Protein AF-A0A1E3BLQ1-F1 (afdb_monomer_lite)

Structure (mmCIF, N/CA/C/O backbone):
data_AF-A0A1E3BLQ1-F1
#
_entry.id   AF-A0A1E3BLQ1-F1
#
loop_
_atom_site.group_PDB
_atom_site.id
_atom_site.type_symbol
_atom_site.label_atom_id
_atom_site.label_alt_id
_atom_site.label_comp_id
_atom_site.label_asym_id
_atom_site.label_entity_id
_atom_site.label_seq_id
_atom_site.pdbx_PDB_ins_code
_atom_site.Cartn_x
_atom_site.Cartn_y
_atom_site.Cartn_z
_atom_site.occupancy
_atom_site.B_iso_or_equiv
_atom_site.auth_seq_id
_atom_site.auth_comp_id
_atom_site.auth_asym_id
_atom_site.auth_atom_id
_atom_site.pdbx_PDB_model_num
ATOM 1 N N . MET A 1 1 ? 0.769 -2.196 45.926 1.00 63.59 1 MET A N 1
ATOM 2 C CA . MET A 1 1 ? 0.056 -3.410 45.481 1.00 63.59 1 MET A CA 1
ATOM 3 C C . MET A 1 1 ? -1.020 -2.966 44.520 1.00 63.59 1 MET A C 1
ATOM 5 O O . MET A 1 1 ? -1.690 -1.983 44.811 1.00 63.59 1 MET A O 1
ATOM 9 N N . VAL A 1 2 ? -1.102 -3.602 43.358 1.00 68.38 2 VAL A N 1
ATOM 10 C CA . VAL A 1 2 ? -2.196 -3.360 42.417 1.00 68.38 2 VAL A CA 1
ATOM 11 C C . VAL A 1 2 ? -3.443 -4.013 43.009 1.00 68.38 2 VAL A C 1
ATOM 13 O O . VAL A 1 2 ? -3.385 -5.164 43.426 1.00 68.38 2 VAL A O 1
ATOM 16 N N . ASP A 1 3 ? -4.526 -3.250 43.122 1.00 84.12 3 ASP A N 1
ATOM 17 C CA . ASP A 1 3 ? -5.807 -3.746 43.621 1.00 84.12 3 ASP A CA 1
ATOM 18 C C . ASP A 1 3 ? -6.523 -4.492 42.488 1.00 84.12 3 ASP A C 1
ATOM 20 O O . ASP A 1 3 ? -7.140 -3.884 41.609 1.00 84.12 3 ASP A O 1
ATOM 24 N N . GLU A 1 4 ? -6.363 -5.815 42.476 1.00 85.19 4 GLU A N 1
ATOM 25 C CA . GLU A 1 4 ? -6.921 -6.707 41.456 1.00 85.19 4 GLU A CA 1
ATOM 26 C C . GLU A 1 4 ? -8.449 -6.600 41.365 1.00 85.19 4 GLU A C 1
ATOM 28 O O . GLU A 1 4 ? -8.993 -6.621 40.2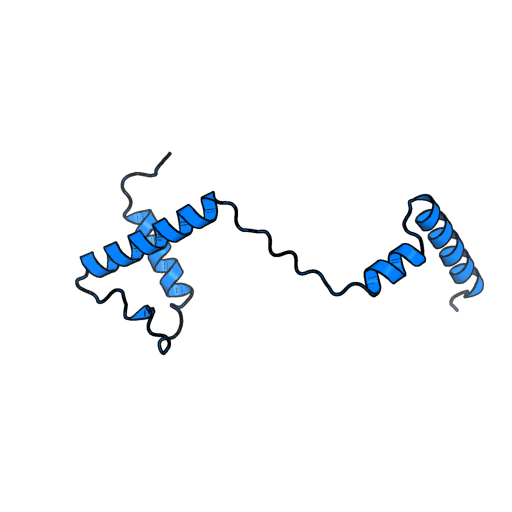62 1.00 85.19 4 GLU A O 1
ATOM 33 N N . GLY A 1 5 ? -9.142 -6.375 42.489 1.00 88.62 5 GLY A N 1
ATOM 34 C CA . GLY A 1 5 ? -10.599 -6.227 42.509 1.00 88.62 5 GLY A C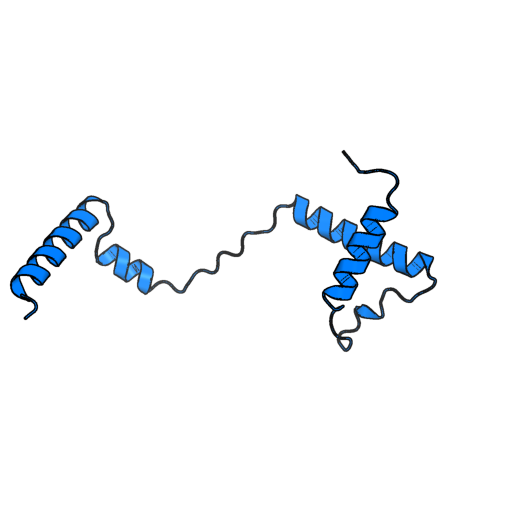A 1
ATOM 35 C C . GLY A 1 5 ? -11.064 -4.966 41.781 1.00 88.62 5 GLY A C 1
ATOM 36 O O . GLY A 1 5 ? -12.015 -5.000 40.998 1.00 88.62 5 GLY A O 1
ATOM 37 N N . ARG A 1 6 ? -10.341 -3.855 41.964 1.00 89.31 6 ARG A N 1
ATOM 38 C CA . ARG A 1 6 ? -10.603 -2.605 41.237 1.00 89.31 6 ARG A CA 1
ATOM 39 C C . ARG A 1 6 ? -10.328 -2.740 39.739 1.00 89.31 6 ARG A C 1
ATOM 41 O O . ARG A 1 6 ? -11.067 -2.183 38.928 1.00 89.31 6 ARG A O 1
ATOM 48 N N . LEU A 1 7 ? -9.266 -3.451 39.360 1.00 89.81 7 LEU A N 1
ATOM 49 C CA . LEU A 1 7 ? -8.972 -3.698 37.948 1.00 89.81 7 LEU A CA 1
ATOM 50 C C . LEU A 1 7 ? -10.054 -4.548 37.284 1.00 89.81 7 LEU A C 1
ATOM 52 O O . LEU A 1 7 ? -10.451 -4.251 36.161 1.00 89.81 7 LEU A O 1
ATOM 56 N N . GLN A 1 8 ? -10.563 -5.558 37.982 1.00 90.88 8 GLN A N 1
ATOM 57 C CA . GLN A 1 8 ? -11.589 -6.445 37.448 1.00 90.88 8 GLN A CA 1
ATOM 58 C C . GLN A 1 8 ? -12.903 -5.703 37.165 1.00 90.88 8 GLN A C 1
ATOM 60 O O . GLN A 1 8 ? -13.468 -5.853 36.084 1.00 90.88 8 GLN A O 1
ATOM 65 N N . GLN A 1 9 ? -13.316 -4.801 38.061 1.00 91.44 9 GLN A N 1
ATOM 66 C CA . GLN A 1 9 ? -14.481 -3.933 37.836 1.00 91.44 9 GLN A CA 1
ATOM 67 C C . GLN A 1 9 ? -14.315 -3.015 36.617 1.00 91.44 9 GLN A C 1
ATOM 69 O O . GLN A 1 9 ? -15.251 -2.840 35.839 1.00 91.44 9 GLN A O 1
ATOM 74 N N . LEU A 1 10 ? -13.118 -2.451 36.418 1.00 91.94 10 LEU A N 1
ATOM 75 C CA . LEU A 1 10 ? -12.828 -1.613 35.250 1.00 91.94 10 LEU A CA 1
ATOM 76 C C . LEU A 1 10 ? -12.917 -2.403 33.940 1.00 91.94 10 LEU A C 1
ATOM 78 O O . LEU A 1 10 ? -13.413 -1.877 32.944 1.00 91.94 10 LEU A O 1
ATOM 82 N N . VAL A 1 11 ? -12.459 -3.659 33.931 1.00 88.69 11 VAL A N 1
ATOM 83 C CA . VAL A 1 11 ? -12.577 -4.529 32.753 1.00 88.69 11 VAL A CA 1
ATOM 84 C C . VAL A 1 11 ? -14.044 -4.820 32.442 1.00 88.69 11 VAL A C 1
ATOM 86 O O . VAL A 1 11 ? -14.451 -4.688 31.288 1.00 88.69 11 VAL A O 1
ATOM 89 N N . GLU A 1 12 ? -14.852 -5.157 33.447 1.00 90.00 12 GLU A N 1
ATOM 90 C CA . GLU A 1 12 ? -16.285 -5.430 33.265 1.00 90.00 12 GLU A CA 1
ATOM 91 C C . GLU A 1 12 ? -17.043 -4.208 32.725 1.00 90.00 12 GLU A C 1
ATOM 93 O O . GLU A 1 12 ? -17.854 -4.324 31.800 1.00 90.00 12 GLU A O 1
ATOM 98 N N . GLU A 1 13 ? -16.749 -3.014 33.244 1.00 91.81 13 GLU A N 1
ATOM 99 C CA . GLU A 1 13 ? -17.366 -1.773 32.774 1.00 91.81 13 GLU A CA 1
ATOM 100 C C . GLU A 1 13 ? -16.995 -1.470 31.314 1.00 91.81 13 GLU A C 1
ATOM 102 O O . GLU A 1 13 ? -17.870 -1.161 30.498 1.00 91.81 13 GLU A O 1
ATOM 107 N N . GLN A 1 14 ? -15.717 -1.626 30.952 1.00 87.88 14 GLN A N 1
ATOM 108 C CA . GLN A 1 14 ? -15.259 -1.435 29.575 1.00 87.88 14 GLN A CA 1
ATOM 109 C C . GLN A 1 14 ? -15.864 -2.457 28.613 1.00 87.88 14 GLN A C 1
ATOM 111 O O . GLN A 1 14 ? -16.281 -2.084 27.516 1.00 87.88 14 GLN A O 1
ATOM 116 N N . GLN A 1 15 ? -15.969 -3.725 29.017 1.00 87.69 15 GLN A N 1
ATOM 117 C CA . GLN A 1 15 ? -16.622 -4.760 28.213 1.00 87.69 15 GLN A CA 1
ATOM 118 C C . GLN A 1 15 ? -18.098 -4.432 27.973 1.00 87.69 15 GLN A C 1
ATOM 120 O O . GLN A 1 15 ? -18.584 -4.578 26.849 1.00 87.69 15 GLN A O 1
ATOM 125 N N . ARG A 1 16 ? -18.807 -3.925 28.989 1.00 89.19 16 ARG A N 1
ATOM 126 C CA . ARG A 1 16 ? -20.210 -3.513 28.850 1.00 89.19 16 ARG A CA 1
ATOM 127 C C . ARG A 1 16 ? -20.371 -2.348 27.872 1.00 89.19 16 ARG A C 1
ATOM 129 O O . ARG A 1 16 ? -21.271 -2.381 27.035 1.00 89.19 16 ARG A O 1
ATOM 136 N N . LEU A 1 17 ? -19.501 -1.341 27.963 1.00 89.31 17 LEU A N 1
ATOM 137 C CA . LEU A 1 17 ? -19.495 -0.188 27.055 1.00 89.31 17 LEU A CA 1
ATOM 138 C C . LEU A 1 17 ? -19.140 -0.589 25.616 1.00 89.31 17 LEU A C 1
ATOM 140 O O . LEU A 1 17 ? -19.776 -0.139 24.665 1.00 89.31 17 LEU A O 1
ATOM 144 N N . ALA A 1 18 ? -18.158 -1.473 25.440 1.00 83.44 18 ALA A N 1
ATOM 145 C CA . ALA A 1 18 ? -17.802 -2.005 24.130 1.00 83.44 18 ALA A CA 1
ATOM 146 C C . ALA A 1 18 ? -18.980 -2.776 23.509 1.00 83.44 18 ALA A C 1
ATOM 148 O O . ALA A 1 18 ? -19.335 -2.545 22.349 1.00 83.44 18 ALA A O 1
ATOM 149 N N . ALA A 1 19 ? -19.652 -3.619 24.299 1.00 86.81 19 ALA A N 1
ATOM 150 C CA . ALA A 1 19 ? -20.822 -4.370 23.861 1.00 86.81 19 ALA A CA 1
ATOM 151 C C . ALA A 1 19 ? -21.989 -3.458 23.443 1.00 86.81 19 ALA A C 1
ATOM 153 O O . ALA A 1 19 ? -22.606 -3.718 22.409 1.00 86.81 19 ALA A O 1
ATOM 154 N N . SER A 1 20 ? -22.258 -2.355 24.158 1.00 87.62 20 SER A N 1
ATOM 155 C CA . SER A 1 20 ? -23.309 -1.402 23.757 1.00 87.62 20 SER A CA 1
ATOM 156 C C . SER A 1 20 ? -23.002 -0.664 22.449 1.00 87.62 20 SER A C 1
ATOM 158 O O . SER A 1 20 ? -23.913 -0.130 21.824 1.00 87.62 20 SER A O 1
ATOM 160 N N . HIS A 1 21 ? -21.742 -0.662 22.007 1.00 84.62 21 HIS A N 1
ATOM 161 C CA . HIS A 1 21 ? -21.298 -0.075 20.740 1.00 84.62 21 HIS A CA 1
ATOM 162 C C . HIS A 1 21 ? -21.111 -1.136 19.637 1.00 84.62 21 HIS A C 1
ATOM 164 O O . HIS A 1 21 ? -20.600 -0.824 18.563 1.00 84.62 21 HIS A O 1
ATOM 170 N N . GLY A 1 22 ? -21.509 -2.392 19.884 1.00 83.06 22 GLY A N 1
ATOM 171 C CA . GLY A 1 22 ? -21.394 -3.499 18.927 1.00 83.06 22 GLY A CA 1
ATOM 172 C C . GLY A 1 22 ? -20.016 -4.171 18.878 1.00 83.06 22 GLY A C 1
ATOM 173 O O . GLY A 1 22 ? -19.812 -5.084 18.080 1.00 83.06 22 GLY A O 1
ATOM 174 N N . PHE A 1 23 ? -19.081 -3.776 19.745 1.00 82.75 23 PHE A N 1
ATOM 175 C CA . PHE A 1 23 ? -17.770 -4.412 19.908 1.00 82.75 23 PHE A CA 1
ATOM 176 C C . PHE A 1 23 ? -17.851 -5.529 20.953 1.00 82.75 23 PHE A C 1
ATOM 178 O O . PHE A 1 23 ? -17.230 -5.469 22.011 1.00 82.75 23 PHE A O 1
ATOM 185 N N . THR A 1 24 ? -18.676 -6.535 20.674 1.00 86.56 24 THR A N 1
ATOM 186 C CA . THR A 1 24 ? -18.860 -7.684 21.567 1.00 86.56 24 THR A CA 1
ATOM 187 C C . THR A 1 24 ? -17.628 -8.594 21.568 1.00 86.56 24 THR A C 1
ATOM 189 O O . THR A 1 24 ? -16.839 -8.602 20.621 1.00 86.56 24 THR A O 1
ATOM 192 N N . ILE A 1 25 ? -17.486 -9.412 22.613 1.00 80.94 25 ILE A N 1
ATOM 193 C CA . ILE A 1 25 ? -16.442 -10.448 22.688 1.00 80.94 25 ILE A CA 1
ATOM 194 C C . ILE A 1 25 ? -16.535 -11.393 21.478 1.00 80.94 25 ILE A C 1
ATOM 196 O O . ILE A 1 25 ? -15.522 -11.717 20.869 1.00 80.94 25 ILE A O 1
ATOM 200 N N . ASP A 1 26 ? -17.747 -11.750 21.044 1.00 83.44 26 ASP A N 1
ATOM 201 C CA . ASP A 1 26 ? -17.947 -12.570 19.842 1.00 83.44 26 ASP A CA 1
ATOM 202 C C . ASP A 1 26 ? -17.432 -11.888 18.568 1.00 83.44 26 ASP A C 1
ATOM 204 O O . ASP A 1 26 ? -16.848 -12.541 17.701 1.00 83.44 26 ASP A O 1
ATOM 208 N N . TYR A 1 27 ? -17.607 -10.567 18.449 1.00 79.69 27 TYR A N 1
ATOM 209 C CA . TYR A 1 27 ? -17.048 -9.790 17.344 1.00 79.69 27 TYR A CA 1
ATOM 210 C C . TYR A 1 27 ? -15.512 -9.793 17.372 1.00 79.69 27 TYR A C 1
ATOM 212 O O . TYR A 1 27 ? -14.886 -9.947 16.321 1.00 79.69 27 TYR A O 1
ATOM 220 N N . GLN A 1 28 ? -14.906 -9.673 18.557 1.00 77.38 28 GLN A N 1
ATOM 221 C CA . GLN A 1 28 ? -13.451 -9.729 18.736 1.00 77.38 28 GLN A CA 1
ATOM 222 C C . GLN A 1 28 ? -12.901 -11.119 18.397 1.00 77.38 28 GLN A C 1
ATOM 224 O O . GLN A 1 28 ? -12.042 -11.231 17.526 1.00 77.38 28 GLN A O 1
ATOM 229 N N . ASN A 1 29 ? -13.489 -12.182 18.948 1.00 84.12 29 ASN A N 1
ATOM 230 C CA . ASN A 1 29 ? -13.122 -13.570 18.652 1.00 84.12 29 ASN A CA 1
ATOM 231 C C . ASN A 1 29 ? -13.242 -13.887 17.151 1.00 84.12 29 ASN A C 1
ATOM 233 O O . ASN A 1 29 ? -12.394 -14.558 16.557 1.00 84.12 29 ASN A O 1
ATOM 237 N N . LYS A 1 30 ? -14.288 -13.371 16.493 1.00 82.69 30 LYS A N 1
ATOM 238 C CA . LYS A 1 30 ? -14.472 -13.515 15.043 1.00 82.69 30 LYS A CA 1
ATOM 239 C C . LYS A 1 30 ? -13.416 -12.751 14.238 1.00 82.69 30 LYS A C 1
ATOM 241 O O . LYS A 1 30 ? -13.023 -13.216 13.174 1.00 82.69 30 LYS A O 1
ATOM 246 N N . ARG A 1 31 ? -12.963 -11.588 14.712 1.00 74.94 31 ARG A N 1
ATOM 247 C CA . ARG A 1 31 ? -11.882 -10.815 14.078 1.00 74.94 31 ARG A CA 1
ATOM 248 C C . ARG A 1 31 ? -10.518 -11.473 14.269 1.00 74.94 31 ARG A C 1
ATOM 250 O O . ARG A 1 31 ? -9.750 -11.499 13.319 1.00 74.94 31 ARG A O 1
ATOM 257 N N . GLU A 1 32 ? -10.241 -12.022 15.447 1.00 76.75 32 GLU A N 1
ATOM 258 C CA . GLU A 1 32 ? -8.977 -12.707 15.754 1.00 76.75 32 GLU A CA 1
ATOM 259 C C . GLU A 1 32 ? -8.840 -14.051 15.026 1.00 76.75 32 GLU A C 1
ATOM 261 O O . GLU A 1 32 ? -7.745 -14.431 14.622 1.00 76.75 32 GLU A O 1
ATOM 266 N N . SER A 1 33 ? -9.956 -14.752 14.802 1.00 78.50 33 SER A N 1
ATOM 267 C CA . SER A 1 33 ? -9.987 -15.992 14.009 1.00 78.50 33 SER A CA 1
ATOM 268 C C . SER A 1 33 ? -9.928 -15.763 12.494 1.00 78.50 33 SER A C 1
ATOM 270 O O . SER A 1 33 ? -9.689 -16.709 11.739 1.00 78.50 33 SER A O 1
ATOM 272 N N . GLN A 1 34 ? -10.125 -14.529 12.020 1.00 74.38 34 GLN A N 1
ATOM 273 C CA . GLN A 1 34 ? -9.926 -14.188 10.615 1.00 74.38 34 GLN A CA 1
ATOM 274 C C . GLN A 1 34 ? -8.433 -14.012 10.333 1.00 74.38 34 GLN A C 1
ATOM 276 O O . GLN A 1 34 ? -7.754 -13.205 10.962 1.00 74.38 34 GLN A O 1
ATOM 281 N N . ALA A 1 35 ? -7.920 -14.732 9.333 1.00 66.88 35 ALA A N 1
ATOM 282 C CA . ALA A 1 35 ? -6.592 -14.456 8.800 1.00 66.88 35 ALA A CA 1
ATOM 283 C C . ALA A 1 35 ? -6.510 -12.983 8.371 1.00 66.88 35 ALA A C 1
ATOM 285 O O . ALA A 1 35 ? -7.466 -12.457 7.795 1.00 66.88 35 ALA A O 1
ATOM 286 N N . ASN A 1 36 ? -5.371 -12.331 8.631 1.00 62.97 36 ASN A N 1
ATOM 287 C CA . ASN A 1 36 ? -5.123 -10.959 8.195 1.00 62.97 36 ASN A CA 1
ATOM 288 C C . ASN A 1 36 ? -5.384 -10.845 6.689 1.00 62.97 36 ASN A C 1
ATOM 290 O O . ASN A 1 36 ? -4.554 -11.244 5.870 1.00 62.97 36 ASN A O 1
ATOM 294 N N . VAL A 1 37 ? -6.537 -10.286 6.320 1.00 59.12 37 VAL A N 1
ATOM 295 C CA . VAL A 1 37 ? -6.837 -9.968 4.930 1.00 59.12 37 VAL A CA 1
ATOM 296 C C . VAL A 1 37 ? -5.921 -8.806 4.570 1.00 59.12 37 VAL A C 1
ATOM 298 O O . VAL A 1 37 ? -6.191 -7.652 4.904 1.00 59.12 37 VAL A O 1
ATOM 301 N N . ARG A 1 38 ? -4.788 -9.107 3.926 1.00 55.28 38 ARG A N 1
ATOM 302 C CA . ARG A 1 38 ? -3.989 -8.096 3.231 1.00 55.28 38 ARG A CA 1
ATOM 303 C C . ARG A 1 38 ? -4.850 -7.555 2.094 1.00 55.28 38 ARG A C 1
ATOM 305 O O . ARG A 1 38 ? -4.845 -8.083 0.988 1.00 55.28 38 ARG A O 1
ATOM 312 N N . CYS A 1 39 ? -5.604 -6.502 2.378 1.00 48.94 39 CYS A N 1
ATOM 313 C CA . CYS A 1 39 ? -6.236 -5.698 1.349 1.00 48.94 39 CYS A CA 1
ATOM 314 C C . CYS A 1 39 ? -5.129 -4.912 0.644 1.00 48.94 39 CYS A C 1
ATOM 316 O O . CYS A 1 39 ? -4.776 -3.807 1.060 1.00 48.94 39 CYS A O 1
ATOM 318 N N . TYR A 1 40 ? -4.542 -5.487 -0.405 1.00 53.06 40 TYR A N 1
ATOM 319 C CA . TYR A 1 40 ? -3.834 -4.672 -1.381 1.00 53.06 40 TYR A CA 1
ATOM 320 C C . TYR A 1 40 ? -4.881 -3.747 -1.995 1.00 53.06 40 TYR A C 1
ATOM 322 O O . TYR A 1 40 ? -5.887 -4.218 -2.522 1.00 53.06 40 TYR A O 1
ATOM 330 N N . LYS A 1 41 ? -4.698 -2.430 -1.857 1.00 55.72 41 LYS A N 1
ATOM 331 C CA . LYS A 1 41 ? -5.518 -1.488 -2.616 1.00 55.72 41 LYS A CA 1
ATOM 332 C C . LYS A 1 41 ? -5.255 -1.794 -4.083 1.00 55.72 41 LYS A C 1
ATOM 334 O O . LYS A 1 41 ? -4.112 -1.672 -4.522 1.00 55.72 41 LYS A O 1
ATOM 339 N N . GLU A 1 42 ? -6.287 -2.230 -4.795 1.00 60.41 42 GLU A N 1
ATOM 340 C CA . GLU A 1 42 ? -6.242 -2.312 -6.247 1.00 60.41 42 GLU A CA 1
ATOM 341 C C . GLU A 1 42 ? -5.782 -0.945 -6.758 1.00 60.41 42 GLU A C 1
ATOM 343 O O . GLU A 1 42 ? -6.258 0.100 -6.293 1.00 60.41 42 GLU A O 1
ATOM 348 N N . LEU A 1 43 ? -4.746 -0.945 -7.596 1.00 61.50 43 LEU A N 1
ATOM 349 C CA . LEU A 1 43 ? -4.201 0.303 -8.100 1.00 61.50 43 LEU A CA 1
ATOM 350 C C . LEU A 1 43 ? -5.301 0.993 -8.906 1.00 61.50 43 LEU A C 1
ATOM 352 O O . LEU A 1 43 ? -6.015 0.359 -9.679 1.00 61.50 43 LEU A O 1
ATOM 356 N N . ALA A 1 44 ? -5.462 2.300 -8.710 1.00 64.88 44 ALA A N 1
ATOM 357 C CA . ALA A 1 44 ? -6.392 3.059 -9.533 1.00 64.88 44 ALA A CA 1
ATOM 358 C C . ALA A 1 44 ? -6.004 2.898 -11.021 1.00 64.88 44 ALA A C 1
ATOM 360 O O . ALA A 1 44 ? -4.806 2.877 -11.315 1.00 64.88 44 ALA A O 1
ATOM 361 N N . PRO A 1 45 ? -6.967 2.848 -11.961 1.00 65.94 45 PRO A N 1
ATOM 362 C CA . PRO A 1 45 ? -6.693 2.732 -13.399 1.00 65.94 45 PRO A CA 1
ATOM 363 C C . PRO A 1 45 ? -5.634 3.722 -13.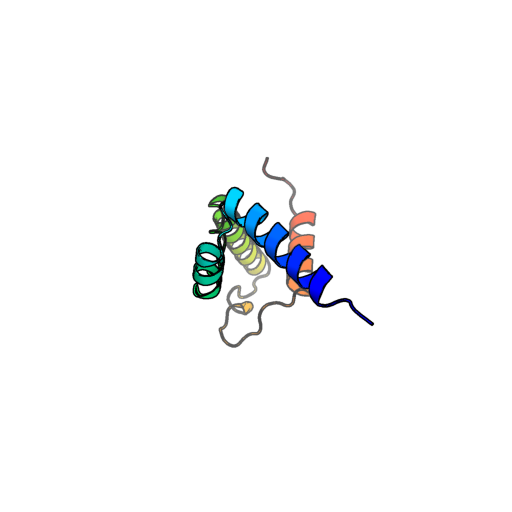907 1.00 65.94 45 PRO A C 1
ATOM 365 O O . PRO A 1 45 ? -4.701 3.350 -14.610 1.00 65.94 45 PRO A O 1
ATOM 368 N N . THR A 1 46 ? -5.687 4.966 -13.428 1.00 68.50 46 THR A N 1
ATOM 369 C CA . THR A 1 46 ? -4.723 6.028 -13.758 1.00 68.50 46 THR A CA 1
ATOM 370 C C . THR A 1 46 ? -3.286 5.709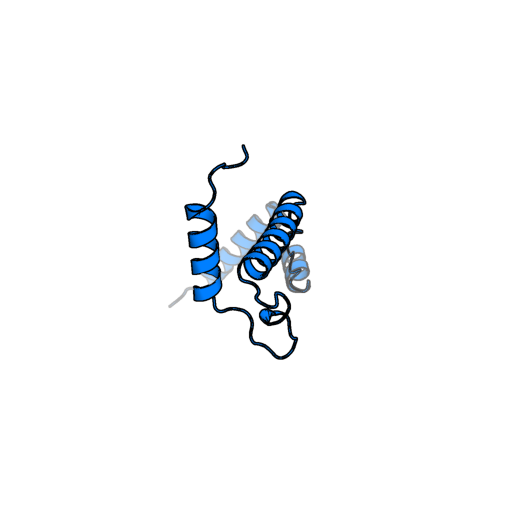 -13.324 1.00 68.50 46 THR A C 1
ATOM 372 O O . THR A 1 46 ? -2.327 6.254 -13.866 1.00 68.50 46 THR A O 1
ATOM 375 N N . THR A 1 47 ? -3.104 4.855 -12.318 1.00 61.94 47 THR A N 1
ATOM 376 C CA . THR A 1 47 ? -1.781 4.398 -11.884 1.00 61.94 47 THR A CA 1
ATOM 377 C C . THR A 1 47 ? -1.209 3.373 -12.862 1.00 61.94 47 THR A C 1
ATOM 379 O O . THR A 1 47 ? -0.019 3.447 -13.152 1.00 61.94 47 THR A O 1
ATOM 382 N N . TYR A 1 48 ? -2.038 2.493 -13.437 1.00 70.12 48 TYR A N 1
ATOM 383 C CA . TYR A 1 48 ? -1.613 1.583 -14.509 1.00 70.12 48 TYR A CA 1
ATOM 384 C C . TYR A 1 48 ? -1.160 2.361 -15.749 1.00 70.12 48 TYR A C 1
ATOM 386 O O . TYR A 1 48 ? -0.033 2.177 -16.195 1.00 70.12 48 TYR A O 1
ATOM 394 N N . GLU A 1 49 ? -1.948 3.342 -16.200 1.00 72.38 49 GLU A N 1
ATOM 395 C CA . GLU A 1 49 ? -1.581 4.205 -17.337 1.00 72.38 49 GLU A CA 1
ATOM 396 C C . GLU A 1 49 ? -0.253 4.951 -17.112 1.00 72.38 49 GLU A C 1
ATOM 398 O O . GLU A 1 49 ? 0.548 5.133 -18.031 1.00 72.38 49 GLU A O 1
ATOM 403 N N . LYS A 1 50 ? 0.017 5.383 -15.871 1.00 68.38 50 LYS A N 1
ATOM 404 C CA . LYS A 1 50 ? 1.298 6.008 -15.507 1.00 68.38 50 LYS A CA 1
ATOM 405 C C . LYS A 1 50 ? 2.465 5.026 -15.579 1.00 68.38 50 LYS A C 1
ATOM 407 O O . LYS A 1 50 ? 3.550 5.436 -15.991 1.00 68.38 50 LYS A O 1
ATOM 412 N N . HIS A 1 51 ? 2.264 3.776 -15.166 1.00 70.81 51 HIS A N 1
ATOM 413 C CA . HIS A 1 51 ? 3.287 2.737 -15.255 1.00 70.81 51 HIS A CA 1
ATOM 414 C C . HIS A 1 51 ? 3.580 2.368 -16.708 1.00 70.81 51 HIS A C 1
ATOM 416 O O . HIS A 1 51 ? 4.748 2.383 -17.093 1.00 70.81 51 HIS A O 1
ATOM 422 N N . ASP A 1 52 ? 2.549 2.158 -17.523 1.00 72.19 52 ASP A N 1
ATOM 423 C CA . ASP A 1 52 ? 2.700 1.846 -18.948 1.00 72.19 52 ASP A CA 1
ATOM 424 C C . ASP A 1 52 ? 3.465 2.960 -19.666 1.00 72.19 52 ASP A C 1
ATOM 426 O O . ASP A 1 52 ? 4.479 2.723 -20.324 1.00 72.19 52 ASP A O 1
ATOM 430 N N . ARG A 1 53 ? 3.084 4.217 -19.410 1.00 72.81 53 ARG A N 1
ATOM 431 C CA . ARG A 1 53 ? 3.800 5.376 -19.944 1.00 72.81 53 ARG A CA 1
ATOM 432 C C . ARG A 1 53 ? 5.250 5.438 -19.459 1.00 72.81 53 ARG A C 1
ATOM 434 O O . ARG A 1 53 ? 6.128 5.863 -20.205 1.00 72.81 53 ARG A O 1
ATOM 441 N N . ALA A 1 54 ? 5.542 5.069 -18.213 1.00 70.69 54 ALA A N 1
ATOM 442 C CA . ALA A 1 54 ? 6.918 5.042 -17.713 1.00 70.69 54 ALA A CA 1
ATOM 443 C C . ALA A 1 54 ? 7.768 3.986 -18.443 1.00 70.69 54 ALA A C 1
ATOM 445 O O . ALA A 1 54 ? 8.906 4.285 -18.807 1.00 70.69 54 ALA A O 1
ATOM 446 N N . VAL A 1 55 ? 7.198 2.808 -18.720 1.00 72.25 55 VAL A N 1
ATOM 447 C CA . VAL A 1 55 ? 7.842 1.746 -19.511 1.00 72.25 55 VAL A CA 1
ATOM 448 C C . VAL A 1 55 ? 8.115 2.219 -20.939 1.00 72.25 55 VAL A C 1
ATOM 450 O O . VAL A 1 55 ? 9.236 2.081 -21.423 1.00 72.25 55 VAL A O 1
ATOM 453 N N . GLU A 1 56 ? 7.147 2.863 -21.592 1.00 74.75 56 GLU A N 1
ATOM 454 C CA . GLU A 1 56 ? 7.343 3.436 -22.931 1.00 74.75 56 GLU A CA 1
ATOM 455 C C . GLU A 1 56 ? 8.491 4.456 -22.958 1.00 74.75 56 GLU A C 1
ATOM 457 O O . GLU A 1 56 ? 9.365 4.400 -23.823 1.00 74.75 56 GLU A O 1
ATOM 462 N N . ASN A 1 57 ? 8.544 5.366 -21.979 1.00 75.00 57 ASN A N 1
ATOM 463 C CA . ASN A 1 57 ? 9.621 6.358 -21.893 1.00 75.00 57 ASN A CA 1
ATOM 464 C C . ASN A 1 57 ? 10.992 5.723 -21.638 1.00 75.00 57 ASN A C 1
ATOM 466 O O . ASN A 1 57 ? 11.992 6.204 -22.168 1.00 75.00 57 ASN A O 1
ATOM 470 N N . TRP A 1 58 ? 11.043 4.655 -20.844 1.00 72.38 58 TRP A N 1
ATOM 471 C CA . TRP A 1 58 ? 12.261 3.889 -20.598 1.00 72.38 58 TRP A CA 1
ATOM 472 C C . TRP A 1 58 ? 12.796 3.243 -21.883 1.00 72.38 58 TRP A C 1
ATOM 474 O O . TRP A 1 58 ? 13.982 3.371 -22.198 1.00 72.38 58 TRP A O 1
ATOM 484 N N . ILE A 1 59 ? 11.912 2.623 -22.671 1.00 75.88 59 ILE A N 1
ATOM 485 C CA . ILE A 1 59 ? 12.260 2.035 -23.972 1.00 75.88 59 ILE A CA 1
ATOM 486 C C . ILE A 1 59 ? 12.787 3.119 -24.920 1.00 75.88 59 ILE A C 1
ATOM 488 O O . ILE A 1 59 ? 13.857 2.959 -25.507 1.00 75.88 59 ILE A O 1
ATOM 492 N N . VAL A 1 60 ? 12.081 4.250 -25.030 1.00 76.25 60 VAL A N 1
ATOM 493 C CA . VAL A 1 60 ? 12.491 5.380 -25.881 1.00 76.25 60 VAL A CA 1
ATOM 494 C C . VAL A 1 60 ? 13.855 5.929 -25.462 1.00 76.25 60 VAL A C 1
ATOM 496 O O . VAL A 1 60 ? 14.694 6.212 -26.320 1.00 76.25 60 VAL A O 1
ATOM 499 N N . TRP A 1 61 ? 14.114 6.049 -24.158 1.00 77.12 61 TRP A N 1
ATOM 500 C CA . TRP A 1 61 ? 15.404 6.504 -23.645 1.00 77.12 61 TRP A CA 1
ATOM 501 C C . TRP A 1 61 ? 16.547 5.566 -24.059 1.00 77.12 61 TRP A C 1
ATOM 503 O O . TRP A 1 61 ? 17.551 6.042 -24.588 1.00 77.12 61 TRP A O 1
ATOM 513 N N . HIS A 1 62 ? 16.385 4.248 -23.923 1.00 73.38 62 HIS A N 1
ATOM 514 C CA . HIS A 1 62 ? 17.400 3.285 -24.365 1.00 73.38 62 HIS A CA 1
ATOM 515 C C . HIS A 1 62 ? 17.615 3.297 -25.883 1.00 73.38 62 HIS 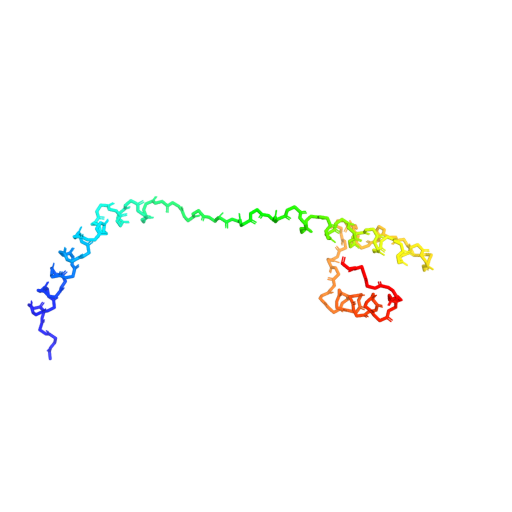A C 1
ATOM 517 O O . HIS A 1 62 ? 18.762 3.337 -26.336 1.00 73.38 62 HIS A O 1
ATOM 523 N N . LEU A 1 63 ? 16.533 3.358 -26.669 1.00 76.00 63 LEU A N 1
ATOM 524 C CA . LEU A 1 63 ? 16.615 3.492 -28.127 1.00 76.00 63 LEU A CA 1
ATOM 525 C C . LEU A 1 63 ? 17.386 4.756 -28.533 1.00 76.00 63 LEU A C 1
ATOM 527 O O . LEU A 1 63 ? 18.226 4.699 -29.428 1.00 76.00 63 LEU A O 1
ATOM 531 N N . SER A 1 64 ? 17.175 5.879 -27.837 1.00 73.12 64 SER A N 1
ATOM 532 C CA . SER A 1 64 ? 17.891 7.135 -28.109 1.00 73.12 64 SER A CA 1
ATOM 533 C C . SER A 1 64 ? 19.405 7.048 -27.873 1.00 73.12 64 SER A C 1
ATOM 535 O O . SER A 1 64 ? 20.168 7.819 -28.454 1.00 73.12 64 SER A O 1
ATOM 537 N N . ARG A 1 65 ? 19.851 6.102 -27.038 1.00 74.94 65 ARG A N 1
ATOM 538 C CA . ARG A 1 65 ? 21.262 5.882 -26.688 1.00 74.94 65 ARG A CA 1
ATOM 539 C C . ARG A 1 65 ? 21.892 4.718 -27.451 1.00 74.94 65 ARG A C 1
ATOM 541 O O . ARG A 1 65 ? 23.059 4.413 -27.219 1.00 74.94 65 ARG A O 1
ATOM 548 N N . ASN A 1 66 ? 21.149 4.091 -28.369 1.00 78.62 66 ASN A N 1
ATOM 549 C CA . ASN A 1 66 ? 21.558 2.866 -29.059 1.00 78.62 66 ASN A CA 1
ATOM 550 C C . ASN A 1 66 ? 21.896 1.722 -28.077 1.00 78.62 66 ASN A C 1
ATOM 552 O O . ASN A 1 66 ? 22.744 0.870 -28.342 1.00 78.62 66 ASN A O 1
ATOM 556 N N . GLU A 1 67 ? 21.246 1.726 -26.912 1.00 70.69 67 GLU A N 1
ATOM 557 C CA . GLU A 1 67 ? 21.418 0.729 -25.862 1.00 70.69 67 GLU A CA 1
ATOM 558 C C . GLU A 1 67 ? 20.311 -0.330 -25.961 1.00 70.69 67 GLU A C 1
ATOM 560 O O . GLU A 1 67 ? 19.173 -0.035 -26.331 1.00 70.69 67 GLU A O 1
ATOM 565 N N . ASN A 1 68 ? 20.629 -1.580 -25.611 1.00 70.00 68 ASN A N 1
ATOM 566 C CA . ASN A 1 68 ? 19.614 -2.627 -25.546 1.00 70.00 68 ASN A CA 1
ATOM 567 C C . ASN A 1 68 ? 18.702 -2.395 -24.328 1.00 70.00 68 ASN A C 1
ATOM 569 O O . ASN A 1 68 ? 19.140 -2.536 -23.186 1.00 70.00 68 ASN A O 1
ATOM 573 N N . HIS A 1 69 ? 17.436 -2.069 -24.589 1.00 63.91 69 HIS A N 1
ATOM 574 C CA . HIS A 1 69 ? 16.410 -1.824 -23.575 1.00 63.91 69 HIS A CA 1
ATOM 575 C C . HIS A 1 69 ? 16.055 -3.065 -22.740 1.00 63.91 69 HIS A C 1
ATOM 577 O O . HIS A 1 69 ? 15.571 -2.913 -21.622 1.00 63.91 69 HIS A O 1
ATOM 583 N N . GLU A 1 70 ? 16.325 -4.275 -23.242 1.00 63.69 70 GLU A N 1
ATOM 584 C CA . GLU A 1 70 ? 16.053 -5.539 -22.541 1.00 63.69 70 GLU A CA 1
ATOM 585 C C . GLU A 1 70 ? 17.138 -5.924 -21.530 1.00 63.69 70 GLU A C 1
ATOM 587 O O . GLU A 1 70 ? 16.927 -6.835 -20.733 1.00 63.69 70 GLU A O 1
ATOM 592 N N . LYS A 1 71 ? 18.294 -5.242 -21.538 1.00 58.75 71 LYS A N 1
ATOM 593 C CA . LYS A 1 71 ? 19.447 -5.622 -20.709 1.00 58.75 71 LYS A CA 1
ATOM 594 C C . LYS A 1 71 ? 19.060 -5.720 -19.226 1.00 58.75 71 LYS A C 1
ATOM 596 O O . LYS A 1 71 ? 19.197 -6.785 -18.637 1.00 58.75 71 LYS A O 1
ATOM 601 N N . ASN A 1 72 ? 18.401 -4.676 -18.719 1.00 54.47 72 ASN A N 1
ATOM 602 C CA . ASN A 1 72 ? 17.956 -4.561 -17.326 1.00 54.47 72 ASN A CA 1
ATOM 603 C C . ASN A 1 72 ? 16.687 -5.378 -16.982 1.00 54.47 72 ASN A C 1
ATOM 605 O O . ASN A 1 72 ? 16.219 -5.304 -15.851 1.00 54.47 72 ASN A O 1
ATOM 609 N N . PHE A 1 73 ? 16.094 -6.102 -17.941 1.00 56.84 73 PHE A N 1
ATOM 610 C CA . PHE A 1 73 ? 14.929 -6.977 -17.722 1.00 56.84 73 PHE A CA 1
ATOM 611 C C . PHE A 1 73 ? 15.271 -8.464 -17.877 1.00 56.84 73 PHE A C 1
ATOM 613 O O . PHE A 1 73 ? 14.381 -9.318 -17.815 1.00 56.84 73 PHE A O 1
ATOM 620 N N . SER A 1 74 ? 16.550 -8.795 -18.078 1.00 59.50 74 SER A N 1
ATOM 621 C CA . SER A 1 74 ? 17.012 -10.172 -17.955 1.00 59.50 74 SER A CA 1
ATOM 622 C C . SER A 1 74 ? 16.666 -10.680 -16.556 1.00 59.50 74 SER A C 1
ATOM 624 O O . SER A 1 74 ? 16.993 -10.028 -15.569 1.00 59.50 74 SER A O 1
ATOM 626 N N . LYS A 1 75 ? 16.027 -11.853 -16.452 1.00 58.69 75 LYS A N 1
ATOM 627 C CA . LYS A 1 75 ? 15.695 -12.489 -15.158 1.00 58.69 75 LYS A CA 1
ATOM 628 C C . LYS A 1 75 ? 16.910 -12.672 -14.239 1.00 58.69 75 LYS A C 1
ATOM 630 O O . LYS A 1 75 ? 16.725 -12.864 -13.041 1.00 58.69 75 LYS A O 1
ATOM 635 N N . ASP A 1 76 ? 18.108 -12.636 -14.816 1.00 59.88 76 ASP A N 1
ATOM 636 C CA . ASP A 1 76 ? 19.383 -12.814 -14.130 1.00 59.88 76 ASP A CA 1
ATOM 637 C C . ASP A 1 76 ? 20.089 -11.485 -13.788 1.00 59.88 76 ASP A C 1
ATOM 639 O O . ASP A 1 76 ? 21.110 -11.510 -13.099 1.00 59.88 76 ASP A O 1
ATOM 643 N N . GLU A 1 77 ? 19.587 -10.327 -14.242 1.00 54.06 77 GLU A N 1
ATOM 644 C CA . GLU A 1 77 ? 20.127 -9.022 -13.836 1.00 54.06 77 GLU A CA 1
ATOM 645 C C . GLU A 1 77 ? 19.387 -8.483 -12.597 1.00 54.06 77 GLU A C 1
ATOM 647 O O . GLU A 1 77 ? 18.164 -8.597 -12.496 1.00 54.06 77 GLU A O 1
ATOM 652 N N . PRO A 1 78 ? 20.113 -7.910 -11.619 1.00 59.09 78 PRO A N 1
ATOM 653 C CA . PRO A 1 78 ? 19.490 -7.306 -10.453 1.00 59.09 78 PRO A CA 1
ATOM 654 C C . PRO A 1 78 ? 18.665 -6.086 -10.867 1.00 59.09 78 PRO A C 1
ATOM 656 O O . PRO A 1 78 ? 19.105 -5.296 -11.705 1.00 59.09 78 PRO A O 1
ATOM 659 N N . ASP A 1 79 ? 17.508 -5.911 -10.222 1.00 63.06 79 ASP A N 1
ATOM 660 C CA . ASP A 1 79 ? 16.664 -4.732 -10.413 1.00 63.06 79 ASP A CA 1
ATOM 661 C C . ASP A 1 79 ? 17.502 -3.440 -10.350 1.00 63.06 79 ASP A C 1
ATOM 663 O O . ASP A 1 79 ? 18.428 -3.329 -9.529 1.00 63.06 79 ASP A O 1
ATOM 667 N N . PRO A 1 80 ? 17.187 -2.432 -11.186 1.00 68.31 80 PRO A N 1
ATOM 668 C CA . PRO A 1 80 ? 17.917 -1.177 -11.185 1.00 68.31 80 PRO A CA 1
ATOM 669 C C . PRO A 1 80 ? 17.909 -0.566 -9.785 1.00 68.31 80 PRO A C 1
ATOM 671 O O . PRO A 1 80 ? 16.871 -0.455 -9.128 1.00 68.31 80 PRO A O 1
ATOM 674 N N . SER A 1 81 ? 19.090 -0.145 -9.327 1.00 75.56 81 SER A N 1
ATOM 675 C CA . SER A 1 81 ? 19.234 0.408 -7.982 1.00 75.56 81 SER A CA 1
ATOM 676 C C . SER A 1 81 ? 18.301 1.615 -7.772 1.00 75.56 81 SER A C 1
ATOM 678 O O . SER A 1 81 ? 18.045 2.371 -8.718 1.00 75.56 81 SER A O 1
ATOM 680 N N . PRO A 1 82 ? 17.853 1.890 -6.532 1.00 70.25 82 PRO A N 1
ATOM 681 C CA . PRO A 1 82 ? 17.062 3.085 -6.229 1.00 70.25 82 PRO A CA 1
ATOM 682 C C . PRO A 1 82 ? 17.721 4.392 -6.702 1.00 70.25 82 PRO A C 1
ATOM 684 O O . PRO A 1 82 ? 17.036 5.333 -7.100 1.00 70.25 82 PRO A O 1
ATOM 687 N N . GLN A 1 83 ? 19.058 4.437 -6.712 1.00 70.44 83 GLN A N 1
ATOM 688 C CA . GLN A 1 83 ? 19.840 5.559 -7.231 1.00 70.44 83 GLN A CA 1
ATOM 689 C C . GLN A 1 83 ? 19.650 5.725 -8.748 1.00 70.44 83 GLN A C 1
ATOM 691 O O . GLN A 1 83 ? 19.464 6.839 -9.230 1.00 70.44 83 GLN A O 1
ATOM 696 N N . THR A 1 84 ? 19.659 4.616 -9.492 1.00 71.44 84 THR A N 1
ATOM 697 C CA . THR A 1 84 ? 19.446 4.581 -10.946 1.00 71.44 84 THR A CA 1
ATOM 698 C C . THR A 1 84 ? 18.043 5.067 -11.304 1.00 71.44 84 THR A C 1
ATOM 700 O O . THR A 1 84 ? 17.888 5.917 -12.178 1.00 71.44 84 THR A O 1
ATOM 703 N N . LEU A 1 85 ? 17.026 4.593 -10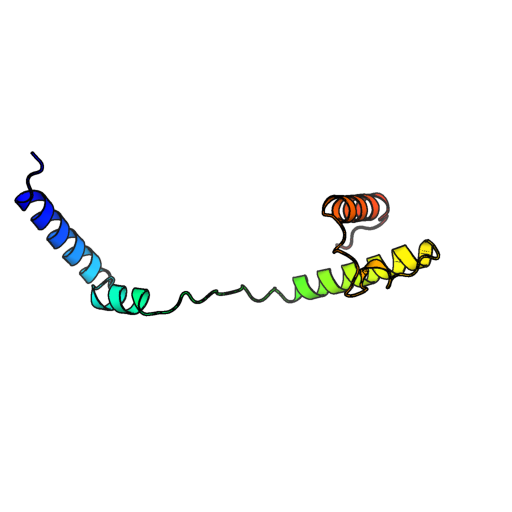.579 1.00 74.94 85 LEU A N 1
ATOM 704 C CA . LEU A 1 85 ? 15.637 5.022 -10.770 1.00 74.94 85 LEU A CA 1
ATOM 705 C C . LEU A 1 85 ? 15.448 6.513 -10.461 1.00 74.94 85 LEU A C 1
ATOM 707 O O . LEU A 1 85 ? 14.750 7.218 -11.191 1.00 74.94 85 LEU A O 1
ATOM 711 N N . LYS A 1 86 ? 16.110 7.013 -9.412 1.00 74.69 86 LYS A N 1
ATOM 712 C CA . LYS A 1 86 ? 16.110 8.437 -9.061 1.00 74.69 86 LYS A CA 1
ATOM 713 C C . LYS A 1 86 ? 16.722 9.293 -10.173 1.00 74.69 86 LYS A C 1
ATOM 715 O O . LYS A 1 86 ? 16.097 10.260 -10.596 1.00 74.69 86 LYS A O 1
ATOM 720 N N . LEU A 1 87 ? 17.901 8.918 -10.672 1.00 73.31 87 LEU A N 1
ATOM 721 C CA . LEU A 1 87 ? 18.579 9.647 -11.749 1.00 73.31 87 LEU A CA 1
ATOM 722 C C . LEU A 1 87 ? 17.759 9.649 -13.045 1.00 73.31 87 LEU A C 1
ATOM 724 O O . LEU A 1 87 ? 17.711 10.666 -13.736 1.00 73.31 87 LEU A O 1
ATOM 728 N N . PHE A 1 88 ? 17.076 8.542 -13.353 1.00 78.44 88 PHE A N 1
ATOM 729 C CA . PHE A 1 88 ? 16.137 8.487 -14.472 1.00 78.44 88 PHE A CA 1
ATOM 730 C C . PHE A 1 88 ? 14.988 9.485 -14.285 1.00 78.44 88 PHE A C 1
ATOM 732 O O . PHE A 1 88 ? 14.740 10.294 -15.177 1.00 78.44 88 PHE A O 1
ATOM 739 N N . ALA A 1 89 ? 14.326 9.482 -13.124 1.00 73.69 89 ALA A N 1
ATOM 740 C CA . ALA A 1 89 ? 13.226 10.404 -12.840 1.00 73.69 89 ALA A CA 1
ATOM 741 C C . ALA A 1 89 ? 13.670 11.876 -12.909 1.00 73.69 89 ALA A C 1
ATOM 743 O O . ALA A 1 89 ? 12.988 12.698 -13.517 1.00 73.69 89 ALA A O 1
ATOM 744 N N . GLU A 1 90 ? 14.832 12.206 -12.341 1.00 73.44 90 GLU A N 1
ATOM 745 C CA . GLU A 1 90 ? 15.405 13.557 -12.375 1.00 73.44 90 GLU A CA 1
ATOM 746 C C . GLU A 1 90 ? 15.751 13.994 -13.803 1.00 73.44 90 GLU A C 1
ATOM 748 O O . GLU A 1 90 ? 15.378 15.091 -14.223 1.00 73.44 90 GLU A O 1
ATOM 753 N N . SER A 1 91 ? 16.401 13.122 -14.581 1.00 73.56 91 SER A N 1
ATOM 754 C CA . SER A 1 91 ? 16.717 13.387 -15.987 1.00 73.56 91 SER A CA 1
ATOM 755 C C . SER A 1 91 ? 15.450 13.576 -16.820 1.00 73.56 91 SER A C 1
ATOM 757 O O . SER A 1 91 ? 15.367 14.507 -17.622 1.00 73.56 91 SER A O 1
ATOM 759 N N . TYR A 1 92 ? 14.439 12.739 -16.598 1.00 73.31 92 TYR A N 1
ATOM 760 C CA . TYR A 1 92 ? 13.162 12.800 -17.295 1.00 73.31 92 TYR A CA 1
ATOM 761 C C . TYR A 1 92 ? 12.400 14.101 -17.015 1.00 73.31 92 TYR A C 1
ATOM 763 O O . TYR A 1 92 ? 11.877 14.729 -17.936 1.00 73.31 92 TYR A O 1
ATOM 771 N N . ILE A 1 93 ? 12.376 14.540 -15.753 1.00 73.75 93 ILE A N 1
ATOM 772 C CA . ILE A 1 93 ? 11.772 15.816 -15.349 1.00 73.75 93 ILE A CA 1
ATOM 773 C C . ILE A 1 93 ? 12.539 16.992 -15.964 1.00 73.75 93 ILE A C 1
ATOM 775 O O . ILE A 1 93 ? 11.921 17.894 -16.520 1.00 73.75 93 ILE A O 1
ATOM 779 N N . ALA A 1 94 ? 13.874 16.974 -15.906 1.00 72.50 94 ALA A N 1
ATOM 780 C CA . ALA A 1 94 ? 14.712 18.073 -16.386 1.00 72.50 94 ALA A CA 1
ATOM 781 C C . ALA A 1 94 ? 14.701 18.239 -17.915 1.00 72.50 94 ALA A C 1
ATOM 783 O O . ALA A 1 94 ? 14.912 19.340 -18.421 1.00 72.50 94 ALA A O 1
ATOM 784 N N . THR A 1 95 ? 14.487 17.153 -18.659 1.00 63.72 95 THR A N 1
ATOM 785 C CA . THR A 1 95 ? 14.539 17.156 -20.132 1.00 63.72 95 THR A CA 1
ATOM 786 C C . THR A 1 95 ? 13.168 17.275 -20.798 1.00 63.72 95 THR A C 1
ATOM 788 O O . THR A 1 95 ? 13.098 17.552 -21.999 1.00 63.72 95 THR A O 1
ATOM 791 N N . ARG A 1 96 ? 12.068 17.129 -20.046 1.00 63.94 96 ARG A N 1
ATOM 792 C CA . ARG A 1 96 ? 10.712 17.361 -20.561 1.00 63.94 96 ARG A CA 1
ATOM 793 C C . ARG A 1 96 ? 10.464 18.853 -20.789 1.00 63.94 96 ARG A C 1
ATOM 795 O O . ARG A 1 96 ? 10.511 19.648 -19.858 1.00 63.94 96 ARG A O 1
ATOM 802 N N . LYS A 1 97 ? 10.138 19.217 -22.032 1.00 61.53 97 LYS A N 1
ATOM 803 C CA . LYS A 1 97 ? 9.762 20.590 -22.418 1.00 61.53 97 LYS A CA 1
ATOM 804 C C . LYS A 1 97 ? 8.279 20.911 -22.211 1.00 61.53 97 LYS A C 1
ATOM 806 O O . LYS A 1 97 ? 7.961 22.080 -22.056 1.00 61.53 97 LYS A O 1
ATOM 811 N N . ASP A 1 98 ? 7.416 19.897 -22.148 1.00 61.84 98 ASP A N 1
ATOM 812 C CA . ASP A 1 98 ? 5.986 20.054 -21.868 1.00 61.84 98 ASP A CA 1
ATOM 813 C C . ASP A 1 98 ? 5.540 19.131 -20.730 1.00 61.84 98 ASP A C 1
ATOM 815 O O . ASP A 1 98 ? 5.807 17.921 -20.720 1.00 61.84 98 ASP A O 1
ATOM 819 N N . ILE A 1 99 ? 4.838 19.720 -19.762 1.00 57.94 99 ILE A N 1
ATOM 820 C CA . ILE A 1 99 ? 4.133 19.006 -18.699 1.00 57.94 99 ILE A CA 1
ATOM 821 C C . ILE A 1 99 ? 2.701 18.785 -19.211 1.00 57.94 99 ILE A C 1
ATOM 823 O O . ILE A 1 99 ? 2.022 19.768 -19.500 1.00 57.94 99 ILE A O 1
ATOM 827 N N . PRO A 1 100 ? 2.219 17.536 -19.350 1.00 55.72 100 PRO A N 1
ATOM 828 C CA . PRO A 1 100 ? 0.827 17.307 -19.706 1.00 55.72 100 PRO A CA 1
ATOM 829 C C . PRO A 1 100 ? -0.059 17.823 -18.568 1.00 55.72 100 PRO A C 1
ATOM 831 O O . PRO A 1 100 ? 0.199 17.487 -17.409 1.00 55.72 100 PRO A O 1
ATOM 834 N N . SER A 1 101 ? -1.039 18.658 -18.928 1.00 43.28 101 SER A N 1
ATOM 835 C CA . SER A 1 101 ? -2.081 19.178 -18.032 1.00 43.28 101 SER A CA 1
ATOM 836 C C . SER A 1 101 ? -2.935 18.067 -17.432 1.00 43.28 101 SER A C 1
ATOM 838 O O . SER A 1 101 ? -3.137 17.045 -18.127 1.00 43.28 101 SER A O 1
#

pLDDT: mean 72.63, std 11.03, range [43.28, 91.94]

Organism: Aspergillus cristatus (NCBI:txid573508)

Radius of gyration: 27.5 Å; chains: 1; bounding box: 45×37×74 Å

Foldseek 3Di:
DPPVVVVVVVVVVVQVVCVVVVNHPVVVVVVVPDDPPPPPPDDDPVVVVVVVVVLVVLCVVCVVVVHDSCPQVPPPHDHPDPVRVVVVVVCVVVPDPDDDD

Secondary structure (DSSP, 8-state):
---HHHHHHHHHHHHHHHHHTT--HHHHHHHHSS-----PPPPPHHHHHHHHHHHHHHHHHHHHTT--TTGGGSTTSPPPPHHHHHHHHHHHHHH-S----

Sequence (101 aa):
MVDEGRLQQLVEEQQRLAASHGFTIDYQNKRESQANVRCYKELAPTTYEKHDRAVENWIVWHLSRNENHEKNFSKDEPDPSPQTLKLFAESYIATRKDIPS